Protein AF-A0A6P8HNA1-F1 (afdb_monomer)

Organism: Actinia tenebrosa (NCBI:txid6105)

Mean predicted aligned error: 6.6 Å

Foldseek 3Di:
DPPPFDKDWQQAPPDDDCDDLVQKDWPAFDDDPVDDPDPQQGRSQLHAVGQFWHFHNDAPDQPIKIKGFSVAWFWWFKKKKAATNPDFKEFQKWWKWFAAPVPDIDIQDDPNHRDIDGHDPTHRDMDMDTRPDIDGGRMMIIGGDGMDPTHTIRMIIITGDDPPDPPPPDDD

Radius of gyration: 16.77 Å; Cα contacts (8 Å, |Δi|>4): 441; chains: 1; bounding box: 62×32×38 Å

pLDDT: mean 88.49, std 17.55, range [36.16, 98.81]

Solvent-accessible surface area (backbone atoms only — not comparable to full-atom values): 9331 Å² total; per-residue (Å²): 131,87,81,72,72,50,75,36,48,46,44,34,69,70,78,38,89,72,66,57,59,85,32,32,40,51,72,53,46,37,64,56,92,86,44,85,85,50,63,59,19,37,44,58,32,19,21,24,91,33,74,35,11,19,24,45,58,61,91,77,65,77,80,41,31,44,34,38,49,66,88,47,77,40,45,35,42,31,41,31,38,23,10,20,50,79,52,85,20,13,27,39,21,29,36,43,35,35,21,76,73,91,74,68,75,43,68,46,65,50,96,93,36,81,40,73,43,81,44,29,95,47,28,78,55,76,38,73,46,74,44,93,70,65,44,80,28,22,33,41,29,46,28,58,72,40,55,42,94,37,60,17,34,8,31,31,42,27,28,61,37,73,91,78,74,81,79,79,79,76,81,131

Nearest PDB structures (foldseek):
  5y4m-ass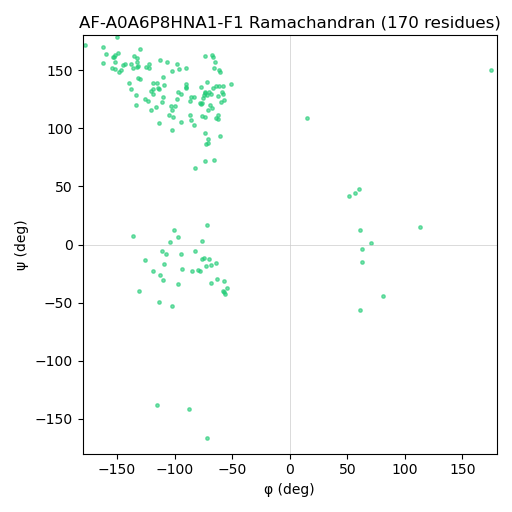embly1_A  TM=9.143E-01  e=5.720E-14  Homo sapiens
  4mo3-assembly1_M  TM=8.889E-01  e=5.720E-14  Sus scrofa
  9d5d-assembly1_M  TM=8.604E-01  e=2.558E-14  Homo sapiens
  4ki5-assembly1_M  TM=8.886E-01  e=9.269E-14  Homo sapiens
  1iqd-assembly1_C  TM=8.842E-01  e=2.568E-13  Homo sapiens

Sequence (172 aa):
LWLGCLEQSLVGKERNLGIPDSSYTASSHYISPEVKNDARYEPHNAKLNGSNGWATKTLVDPDDYLQIDLGTPRIITAVATQGNGFYDEWVTSYKVNHTSNLKNWTTYPENHFLKIFDGNTDRYTVVRHNLKKTITARYIRFIPVSYHTYKTMRVNVYVNGQLQGMHLTFWK

Secondary structure (DSSP, 8-state):
------EEE-SSSSSSS---GGGEEES-----TTSTT--TT-GGG-BTT-SS-EE-S-SS-TT--EEEEEEEEEEEEEEEEE--SSSS-EEEEEEEEEESSSSS-EEPEETTEEPPEE--SSSSPPEEEEEEEEEEEEEEEEEEEEEESS-EEEEEEEEE------------

Structure (mmCIF, N/CA/C/O backbone):
data_AF-A0A6P8HNA1-F1
#
_entry.id   AF-A0A6P8HNA1-F1
#
loop_
_atom_site.group_PDB
_atom_site.id
_atom_site.type_symbol
_atom_site.label_atom_id
_atom_site.label_alt_id
_atom_site.label_comp_id
_atom_site.label_asym_id
_atom_site.label_entity_id
_atom_site.label_seq_id
_atom_site.pdbx_PDB_ins_code
_atom_site.Cartn_x
_atom_site.Cartn_y
_atom_site.Cartn_z
_atom_site.occupancy
_atom_site.B_iso_or_equiv
_atom_site.auth_seq_id
_atom_site.auth_comp_id
_atom_site.auth_asym_id
_atom_site.auth_atom_id
_atom_site.pdbx_PDB_model_num
ATOM 1 N N . LEU A 1 1 ? -37.326 0.623 9.733 1.00 36.94 1 LEU A N 1
ATOM 2 C CA . LEU A 1 1 ? -36.437 0.303 8.593 1.00 36.94 1 LEU A CA 1
ATOM 3 C C . LEU A 1 1 ? -35.005 0.377 9.098 1.00 36.94 1 LEU A C 1
ATOM 5 O O . LEU A 1 1 ? -34.581 1.452 9.500 1.00 36.94 1 LEU A O 1
ATOM 9 N N . TRP A 1 2 ? -34.312 -0.760 9.195 1.00 36.16 2 TRP A N 1
ATOM 10 C CA . TRP A 1 2 ? -32.895 -0.791 9.563 1.00 36.16 2 TRP A CA 1
ATOM 11 C C . TRP A 1 2 ? -32.100 -0.083 8.463 1.00 36.16 2 TRP A C 1
ATOM 13 O O . TRP A 1 2 ? -31.999 -0.588 7.348 1.00 36.16 2 TRP A O 1
ATOM 23 N N . LEU A 1 3 ? -31.576 1.104 8.764 1.00 42.44 3 LEU A N 1
ATOM 24 C CA . LEU A 1 3 ? -30.593 1.771 7.917 1.00 42.44 3 LEU A CA 1
ATOM 25 C C . LEU A 1 3 ? -29.276 1.010 8.085 1.00 42.44 3 LEU A C 1
ATOM 27 O O . LEU A 1 3 ? -28.482 1.305 8.975 1.00 42.44 3 LEU A O 1
ATOM 31 N N . GLY A 1 4 ? -29.097 -0.041 7.285 1.00 44.41 4 GLY A N 1
ATOM 32 C CA . GLY A 1 4 ? -27.833 -0.762 7.204 1.00 44.41 4 GLY A CA 1
ATOM 33 C C . GLY A 1 4 ? -26.719 0.202 6.803 1.00 44.41 4 GLY A C 1
ATOM 34 O O . GLY 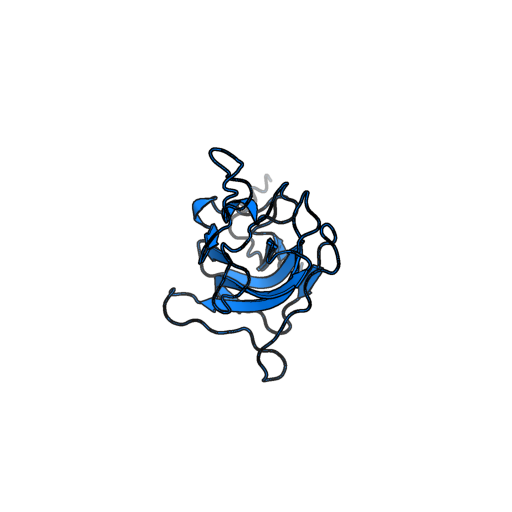A 1 4 ? -26.865 0.970 5.853 1.00 44.41 4 GLY A O 1
ATOM 35 N N . CYS A 1 5 ? -25.623 0.183 7.555 1.00 54.62 5 CYS A N 1
ATOM 36 C CA . CYS A 1 5 ? -24.424 0.947 7.247 1.00 54.62 5 CYS A CA 1
ATOM 37 C C . CYS A 1 5 ? -23.868 0.462 5.901 1.00 54.62 5 CYS A C 1
ATOM 39 O O . CYS A 1 5 ? -23.440 -0.687 5.789 1.00 54.62 5 CYS A O 1
ATOM 41 N N . LEU A 1 6 ? -23.935 1.299 4.863 1.00 62.31 6 LEU A N 1
ATOM 42 C CA . LEU A 1 6 ? -23.411 0.943 3.548 1.00 62.31 6 LEU A CA 1
ATOM 43 C C . LEU A 1 6 ? -21.881 1.063 3.586 1.00 62.31 6 LEU A C 1
ATOM 45 O O . LEU A 1 6 ? -21.345 2.131 3.881 1.00 62.31 6 LEU A O 1
ATOM 49 N N . GLU A 1 7 ? -21.175 -0.024 3.293 1.00 65.69 7 GLU A N 1
ATOM 50 C CA . GLU A 1 7 ? -19.724 -0.003 3.108 1.00 65.69 7 GLU A CA 1
ATOM 51 C C . GLU A 1 7 ? -19.367 0.803 1.849 1.00 65.69 7 GLU A C 1
ATOM 53 O O . GLU A 1 7 ? -19.988 0.645 0.798 1.00 65.69 7 GLU A O 1
ATOM 58 N N . GLN A 1 8 ? -18.372 1.685 1.952 1.00 70.50 8 GLN A N 1
ATOM 59 C CA . GLN A 1 8 ? -17.948 2.565 0.865 1.00 70.50 8 GLN A CA 1
ATOM 60 C C . GLN A 1 8 ? -16.489 2.294 0.484 1.00 70.50 8 GLN A C 1
ATOM 62 O O . GLN A 1 8 ? -15.614 2.202 1.343 1.00 70.50 8 GLN A O 1
ATOM 67 N N . SER A 1 9 ? -16.235 2.199 -0.823 1.00 71.56 9 SER A N 1
ATOM 68 C CA . SER A 1 9 ? -14.894 2.237 -1.422 1.00 71.56 9 SER A CA 1
ATOM 69 C C . SER A 1 9 ? -14.317 3.649 -1.299 1.00 71.56 9 SER A C 1
ATOM 71 O O . SER A 1 9 ? -15.016 4.602 -1.632 1.00 71.56 9 SER A O 1
ATOM 73 N N . LEU A 1 10 ? -13.075 3.798 -0.831 1.00 64.69 10 LEU A N 1
ATOM 74 C CA . LEU A 1 10 ? -12.474 5.120 -0.592 1.00 64.69 10 LEU A CA 1
ATOM 75 C C . LEU A 1 10 ? -11.306 5.461 -1.536 1.00 64.69 10 LEU A C 1
ATOM 77 O O . LEU A 1 10 ? -11.012 6.630 -1.767 1.00 64.69 10 LEU A O 1
ATOM 81 N N . VAL A 1 11 ? -10.610 4.448 -2.053 1.00 56.94 11 VAL A N 1
ATOM 82 C CA . VAL A 1 11 ? -9.271 4.599 -2.658 1.00 56.94 11 VAL A CA 1
ATOM 83 C C . VAL A 1 11 ? -9.213 4.034 -4.094 1.00 56.94 11 VAL A C 1
ATOM 85 O O . VAL A 1 11 ? -8.292 4.315 -4.855 1.00 56.94 11 VAL A O 1
ATOM 88 N N . GLY A 1 12 ? -10.214 3.256 -4.516 1.00 56.44 12 GLY A N 1
ATOM 89 C CA . GLY A 1 12 ? -10.316 2.736 -5.886 1.00 56.44 12 GLY A CA 1
ATOM 90 C C . GLY A 1 12 ? -10.716 3.787 -6.934 1.00 56.44 12 GLY A C 1
ATOM 91 O O . GLY A 1 12 ? -11.284 4.828 -6.612 1.00 56.44 12 GLY A O 1
ATOM 92 N N . LYS A 1 13 ? -10.466 3.484 -8.217 1.00 62.00 13 LYS A N 1
ATOM 93 C CA . LYS A 1 13 ? -10.873 4.312 -9.374 1.00 62.00 13 LYS A CA 1
ATOM 94 C C . LYS A 1 13 ? -12.399 4.453 -9.510 1.00 62.00 13 LYS A C 1
ATOM 96 O O . LYS A 1 13 ? -12.897 5.463 -10.003 1.00 62.00 13 LYS A O 1
ATOM 101 N N . GLU A 1 14 ? -13.140 3.444 -9.064 1.00 55.25 14 GLU A N 1
ATOM 102 C CA . GLU A 1 14 ? -14.602 3.400 -9.074 1.00 55.25 14 GLU A CA 1
ATOM 103 C C . GLU A 1 14 ? -15.143 4.148 -7.833 1.00 55.25 14 GLU A C 1
ATOM 105 O O . GLU A 1 14 ? -15.056 3.638 -6.717 1.00 55.25 14 GLU A O 1
ATOM 110 N N . ARG A 1 15 ? -15.627 5.385 -8.042 1.00 56.47 15 ARG A N 1
ATOM 111 C CA . ARG A 1 15 ? -16.405 6.268 -7.135 1.00 56.47 15 ARG A CA 1
ATOM 112 C C . ARG A 1 15 ? -16.432 5.889 -5.634 1.00 56.47 15 ARG A C 1
ATOM 114 O O . ARG A 1 15 ? -17.193 5.002 -5.255 1.00 56.47 15 ARG A O 1
ATOM 121 N N . ASN A 1 16 ? -15.753 6.663 -4.771 1.00 52.47 16 ASN A N 1
ATOM 122 C CA . ASN A 1 16 ? -16.372 7.404 -3.645 1.00 52.47 16 ASN A CA 1
ATOM 123 C C . ASN A 1 16 ? -15.360 8.124 -2.723 1.00 52.47 16 ASN A C 1
ATOM 125 O O . ASN A 1 16 ? -14.214 7.720 -2.566 1.00 52.47 16 ASN A O 1
ATOM 129 N N . LEU A 1 17 ? -15.836 9.238 -2.144 1.00 54.00 17 LEU A N 1
ATOM 130 C CA . LEU A 1 17 ? -15.197 10.222 -1.244 1.00 54.00 17 LEU A CA 1
ATOM 131 C C . LEU A 1 17 ? -13.996 11.036 -1.764 1.00 54.00 17 LEU A C 1
ATOM 133 O O . LEU A 1 17 ? -13.724 12.081 -1.180 1.00 54.00 17 LEU A O 1
ATOM 137 N N . GLY A 1 18 ? -13.355 10.653 -2.874 1.00 65.19 18 GLY A N 1
ATOM 138 C CA . GLY A 1 18 ? -12.506 11.562 -3.663 1.00 65.19 18 GLY A CA 1
ATOM 139 C C . GLY A 1 18 ? -11.319 12.158 -2.901 1.00 65.19 18 GLY A C 1
ATOM 140 O O . GLY A 1 18 ? -11.108 13.370 -2.951 1.00 65.19 18 GLY A O 1
ATOM 141 N N . ILE A 1 19 ? -10.553 11.328 -2.184 1.00 80.38 19 ILE A N 1
ATOM 142 C CA . ILE A 1 19 ? -9.306 11.800 -1.569 1.00 80.38 19 ILE A CA 1
ATOM 143 C C . ILE A 1 19 ? -8.307 12.220 -2.668 1.00 80.38 19 ILE A C 1
ATOM 145 O O . ILE A 1 19 ? -8.195 11.520 -3.681 1.00 80.38 19 ILE A O 1
ATOM 149 N N . PRO A 1 20 ? -7.613 13.362 -2.516 1.00 89.94 20 PRO A N 1
ATOM 150 C CA . PRO A 1 20 ? -6.720 13.890 -3.545 1.00 89.94 20 PRO A CA 1
ATOM 151 C C . PRO A 1 20 ? -5.488 13.002 -3.744 1.00 89.94 20 PRO A C 1
ATOM 153 O O . PRO A 1 20 ? -5.114 12.225 -2.868 1.00 89.94 20 PRO A O 1
ATOM 156 N N . ASP A 1 21 ? -4.792 13.170 -4.866 1.00 91.75 21 ASP A N 1
ATOM 157 C CA . ASP A 1 21 ? -3.557 12.430 -5.171 1.00 91.75 21 ASP A CA 1
ATOM 158 C C . ASP A 1 21 ? -2.482 12.617 -4.093 1.00 91.75 21 ASP A C 1
ATOM 160 O O . ASP A 1 21 ? -1.763 11.678 -3.763 1.00 91.75 21 ASP A O 1
ATOM 164 N N . SER A 1 22 ? -2.452 13.787 -3.450 1.00 94.75 22 SER A N 1
ATOM 165 C CA . SER A 1 22 ? -1.568 14.086 -2.319 1.00 94.75 22 SER A CA 1
ATOM 166 C C . SER A 1 22 ? -1.831 13.235 -1.071 1.00 94.75 22 SER A C 1
ATOM 168 O O . SER A 1 22 ? -0.994 13.204 -0.172 1.00 94.75 22 SER A O 1
ATOM 170 N N . SER A 1 23 ? -2.981 12.559 -0.982 1.00 95.12 23 SER A N 1
ATOM 171 C CA . SER A 1 23 ? -3.273 11.609 0.096 1.00 95.12 23 SER A CA 1
ATOM 172 C C . SER A 1 23 ? -2.518 10.289 -0.055 1.00 95.12 23 SER A C 1
ATOM 174 O O . SER A 1 23 ? -2.506 9.504 0.892 1.00 95.12 23 SER A O 1
ATOM 176 N N . TYR A 1 24 ? -1.899 10.035 -1.209 1.00 96.81 24 TYR A N 1
ATOM 177 C CA . TYR A 1 24 ? -1.097 8.849 -1.474 1.00 96.81 24 TYR A CA 1
ATOM 178 C C . TYR A 1 24 ? 0.376 9.222 -1.370 1.00 96.81 24 TYR A C 1
ATOM 180 O O . TYR A 1 24 ? 0.896 10.009 -2.159 1.00 96.81 24 TYR A O 1
ATOM 188 N N . THR A 1 25 ? 1.067 8.639 -0.402 1.00 98.44 25 THR A N 1
ATOM 189 C CA . T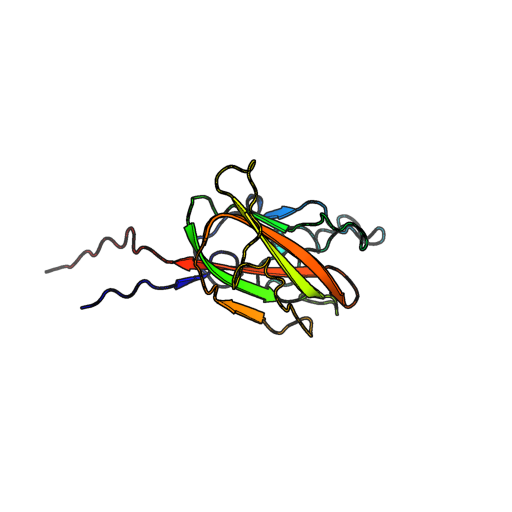HR A 1 25 ? 2.513 8.798 -0.231 1.00 98.44 25 THR A CA 1
ATOM 190 C C . THR A 1 25 ? 3.164 7.431 -0.088 1.00 98.44 25 THR A C 1
ATOM 192 O O . THR A 1 25 ? 2.480 6.423 0.057 1.00 98.44 25 THR A O 1
ATOM 195 N N . ALA A 1 26 ? 4.486 7.358 -0.159 1.00 98.56 26 ALA A N 1
ATOM 196 C CA . ALA A 1 26 ? 5.206 6.104 0.016 1.00 98.56 26 ALA A CA 1
ATOM 197 C C . ALA A 1 26 ? 6.581 6.348 0.637 1.00 98.56 26 ALA A C 1
ATOM 199 O O . ALA A 1 26 ? 7.068 7.479 0.636 1.00 98.56 26 ALA A O 1
ATOM 200 N N . SER A 1 27 ? 7.211 5.284 1.133 1.00 98.31 27 SER A N 1
ATOM 201 C CA . SER A 1 27 ? 8.631 5.285 1.512 1.00 98.31 27 SER A CA 1
ATOM 202 C C . SER A 1 27 ? 9.525 5.700 0.341 1.00 98.31 27 SER A C 1
ATOM 204 O O . SER A 1 27 ? 10.475 6.464 0.497 1.00 98.31 27 SER A O 1
ATOM 206 N N . SER A 1 28 ? 9.211 5.180 -0.843 1.00 98.25 28 SER A N 1
ATOM 207 C CA . SER A 1 28 ? 9.970 5.342 -2.073 1.00 98.25 28 SER A CA 1
ATOM 208 C C . SER A 1 28 ? 9.090 4.993 -3.278 1.00 98.25 28 SER A C 1
ATOM 210 O O . SER A 1 28 ? 7.993 4.459 -3.110 1.00 98.25 28 SER A O 1
ATOM 212 N N . HIS A 1 29 ? 9.546 5.284 -4.496 1.00 98.31 29 HIS A N 1
ATOM 213 C CA . HIS A 1 29 ? 8.947 4.710 -5.700 1.00 98.31 29 HIS A CA 1
ATOM 214 C C . HIS A 1 29 ? 9.990 4.443 -6.789 1.00 98.31 29 HIS A C 1
ATOM 216 O O . HIS A 1 29 ? 11.052 5.075 -6.806 1.00 98.31 29 HIS A O 1
ATOM 222 N N . TYR A 1 30 ? 9.696 3.490 -7.672 1.00 98.00 30 TYR A N 1
ATOM 223 C CA . TYR A 1 30 ? 10.530 3.181 -8.829 1.00 98.00 30 TYR A CA 1
ATOM 224 C C . TYR A 1 30 ? 10.442 4.281 -9.896 1.00 98.00 30 TYR A C 1
ATOM 226 O O . TYR A 1 30 ? 9.367 4.802 -10.180 1.00 98.00 30 TYR A O 1
ATOM 234 N N . ILE A 1 31 ? 11.582 4.602 -10.504 1.00 97.44 31 ILE A N 1
ATOM 235 C CA . ILE A 1 31 ? 11.704 5.493 -11.662 1.00 97.44 31 ILE A CA 1
ATOM 236 C C . ILE A 1 31 ? 12.632 4.775 -12.641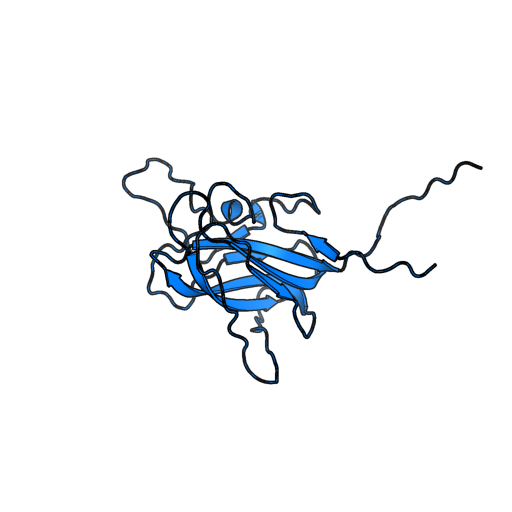 1.00 97.44 31 ILE A C 1
ATOM 238 O O . ILE A 1 31 ? 13.778 4.484 -12.287 1.00 97.44 31 ILE A O 1
ATOM 242 N N . SER A 1 32 ? 12.154 4.472 -13.849 1.00 95.19 32 SER A N 1
ATOM 243 C CA . SER A 1 32 ? 12.996 3.871 -14.888 1.00 95.19 32 SER A CA 1
ATOM 244 C C . SER A 1 32 ? 14.043 4.880 -15.373 1.00 95.19 32 SER A C 1
ATOM 246 O O . SER A 1 32 ? 13.680 6.004 -15.729 1.00 95.19 32 SER A O 1
ATOM 248 N N . PRO A 1 33 ? 15.336 4.510 -15.430 1.00 95.19 33 PRO A N 1
ATOM 249 C CA . PRO A 1 33 ? 16.363 5.379 -16.001 1.00 95.19 33 PRO A CA 1
ATOM 250 C C . PRO A 1 33 ? 16.219 5.556 -17.523 1.00 95.19 33 PRO A C 1
ATOM 252 O O . PRO A 1 33 ? 16.766 6.504 -18.082 1.00 95.19 33 PRO A O 1
ATOM 255 N N . GLU A 1 34 ? 15.473 4.679 -18.198 1.00 96.25 34 GLU A N 1
ATOM 256 C CA . GLU A 1 34 ? 15.223 4.722 -19.641 1.00 96.25 34 GLU A CA 1
ATOM 257 C C . GLU A 1 34 ? 14.052 5.638 -20.027 1.00 96.25 34 GLU A C 1
ATOM 259 O O . GLU A 1 34 ? 13.973 6.101 -21.167 1.00 96.25 34 GLU A O 1
ATOM 264 N N . VAL A 1 35 ? 13.130 5.908 -19.099 1.00 95.25 35 VAL A N 1
ATOM 265 C CA . VAL A 1 35 ? 11.9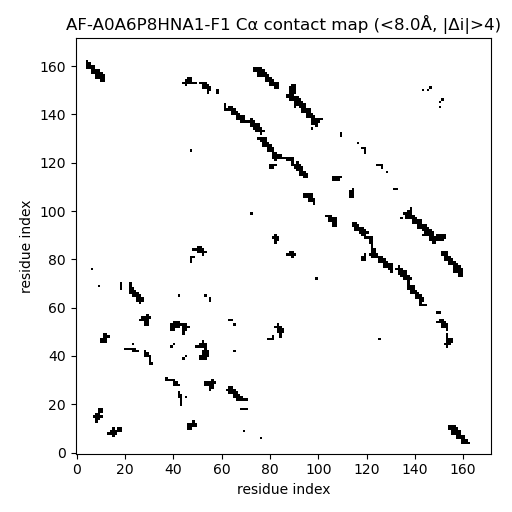20 6.693 -19.362 1.00 95.25 35 VAL A CA 1
ATOM 266 C C . VAL A 1 35 ? 12.070 8.095 -18.774 1.00 95.25 35 VAL A C 1
ATOM 268 O O . VAL A 1 35 ? 12.057 8.306 -17.563 1.0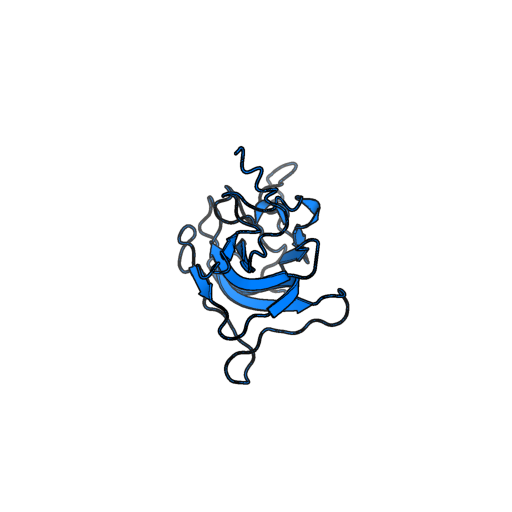0 95.25 35 VAL A O 1
ATOM 271 N N . LYS A 1 36 ? 12.172 9.100 -19.650 1.00 95.81 36 LYS A N 1
ATOM 272 C CA . LYS A 1 36 ? 12.202 10.507 -19.232 1.00 95.81 36 LYS A CA 1
ATOM 273 C C . LYS A 1 36 ? 10.886 10.877 -18.539 1.00 95.81 36 LYS A C 1
ATOM 275 O O . LYS A 1 36 ? 9.824 10.723 -19.136 1.00 95.81 36 LYS A O 1
ATOM 280 N N . ASN A 1 37 ? 10.977 11.444 -17.334 1.00 94.38 37 ASN A N 1
ATOM 281 C CA . ASN A 1 37 ? 9.829 11.833 -16.504 1.00 94.38 37 ASN A CA 1
ATOM 282 C C . ASN A 1 37 ? 8.877 10.656 -16.212 1.00 94.38 37 ASN A C 1
ATOM 284 O O . ASN A 1 37 ? 7.660 10.792 -16.345 1.00 94.38 37 ASN A O 1
ATOM 288 N N . ASP A 1 38 ? 9.429 9.491 -15.863 1.00 96.31 38 ASP A N 1
ATOM 289 C CA . ASP A 1 38 ? 8.630 8.314 -15.525 1.00 96.31 38 ASP A CA 1
ATOM 290 C C . ASP A 1 38 ? 7.754 8.548 -14.288 1.00 96.31 38 ASP A C 1
ATOM 292 O O . ASP A 1 38 ? 8.245 8.582 -13.162 1.00 96.31 38 ASP A O 1
ATOM 296 N N . ALA A 1 39 ? 6.448 8.668 -14.516 1.00 95.88 39 ALA A N 1
ATOM 297 C CA . ALA A 1 39 ? 5.439 8.824 -13.473 1.00 95.88 39 ALA A CA 1
ATOM 298 C C . ALA A 1 39 ? 4.641 7.533 -13.220 1.00 95.88 39 ALA A C 1
ATOM 300 O O . ALA A 1 39 ? 3.711 7.526 -12.413 1.00 95.88 39 ALA A O 1
ATOM 301 N N . ARG A 1 40 ? 4.949 6.423 -13.914 1.00 96.00 40 ARG A N 1
ATOM 302 C CA . ARG A 1 40 ? 4.110 5.208 -13.890 1.00 96.00 40 ARG A CA 1
ATOM 303 C C . ARG A 1 40 ? 3.928 4.661 -12.478 1.00 96.00 40 ARG A C 1
ATOM 305 O O . ARG A 1 40 ? 2.821 4.264 -12.129 1.00 96.00 40 ARG A O 1
ATOM 312 N N . TYR A 1 41 ? 4.993 4.680 -11.680 1.00 97.75 41 TYR A N 1
ATOM 313 C CA . TYR A 1 41 ? 5.036 4.035 -10.369 1.00 97.75 41 TYR A CA 1
ATOM 314 C C . TYR A 1 41 ? 4.834 4.976 -9.177 1.00 97.75 41 TYR A C 1
ATOM 316 O O . TYR A 1 41 ? 5.052 4.584 -8.028 1.00 97.75 41 TYR A O 1
ATOM 324 N N . GLU A 1 42 ? 4.400 6.211 -9.429 1.00 98.00 42 GLU A N 1
ATOM 325 C CA . GLU A 1 42 ? 4.120 7.169 -8.364 1.00 98.00 42 GLU A CA 1
ATOM 326 C C . GLU A 1 42 ? 3.015 6.681 -7.404 1.00 98.00 42 GLU A C 1
ATOM 328 O O . GLU A 1 42 ? 2.074 6.000 -7.824 1.00 98.00 42 GLU A O 1
ATOM 333 N N . PRO A 1 43 ? 3.059 7.058 -6.110 1.00 97.81 43 PRO A N 1
ATOM 334 C CA . PRO A 1 43 ? 2.116 6.563 -5.102 1.00 97.81 43 PRO A CA 1
ATOM 335 C C . PRO A 1 43 ? 0.635 6.761 -5.452 1.00 97.81 43 PRO A C 1
ATOM 337 O O . PRO A 1 43 ? -0.189 5.884 -5.196 1.00 97.81 43 PRO A O 1
ATOM 340 N N . HIS A 1 44 ? 0.279 7.885 -6.079 1.00 95.25 44 HIS A N 1
ATOM 341 C CA . HIS A 1 44 ? -1.107 8.201 -6.441 1.00 95.25 44 HIS A CA 1
ATOM 342 C C . HIS A 1 44 ? -1.669 7.317 -7.571 1.00 95.25 44 HIS A C 1
ATOM 344 O O . HIS A 1 44 ? -2.885 7.288 -7.786 1.00 95.25 44 HIS A O 1
ATOM 350 N N . ASN A 1 45 ? -0.809 6.567 -8.270 1.00 95.75 45 ASN A N 1
ATOM 351 C CA . ASN A 1 45 ? -1.207 5.566 -9.258 1.00 95.75 45 ASN A CA 1
ATOM 352 C C . ASN A 1 45 ? -1.589 4.220 -8.633 1.00 95.75 45 ASN A C 1
ATOM 354 O O . ASN A 1 45 ? -2.121 3.353 -9.325 1.00 95.75 45 ASN A O 1
ATOM 358 N N . ALA A 1 46 ? -1.412 4.053 -7.320 1.00 96.12 46 ALA A N 1
ATOM 359 C CA . ALA A 1 46 ? -1.795 2.854 -6.582 1.00 96.12 46 ALA A CA 1
ATOM 360 C C . ALA A 1 46 ? -3.311 2.680 -6.397 1.00 96.12 46 ALA A C 1
ATOM 362 O O . ALA A 1 46 ? -3.737 1.924 -5.533 1.00 96.12 46 ALA A O 1
ATOM 363 N N . LYS A 1 47 ? -4.160 3.371 -7.153 1.00 93.69 47 LYS A N 1
ATOM 364 C CA . LYS A 1 47 ? -5.618 3.237 -7.040 1.00 93.69 47 LYS A CA 1
ATOM 365 C C . LYS A 1 47 ? -6.058 1.911 -7.655 1.00 93.69 47 LYS A C 1
ATOM 367 O O . LYS A 1 47 ? -5.682 1.601 -8.786 1.00 93.69 47 LYS A O 1
ATOM 372 N N . LEU A 1 48 ? -6.876 1.132 -6.943 1.00 93.38 48 LEU A N 1
ATOM 373 C CA . LEU A 1 48 ? -7.475 -0.103 -7.474 1.00 93.38 48 LEU A CA 1
ATOM 374 C C . LEU A 1 48 ? -8.157 0.149 -8.828 1.00 93.38 48 LEU A C 1
ATOM 376 O O . LEU A 1 48 ? -8.830 1.170 -8.992 1.00 93.38 48 LEU A O 1
ATOM 380 N N . ASN A 1 49 ? -7.988 -0.767 -9.787 1.00 92.94 49 ASN A N 1
ATOM 381 C CA . ASN A 1 49 ? -8.431 -0.638 -11.183 1.00 92.94 49 ASN A CA 1
ATOM 382 C C . ASN A 1 49 ? -7.812 0.549 -11.961 1.00 92.94 49 ASN A C 1
ATOM 384 O O . ASN A 1 49 ? -8.261 0.885 -13.060 1.00 92.94 49 ASN A O 1
ATOM 388 N N . GLY A 1 50 ? -6.772 1.194 -11.420 1.00 90.50 50 GLY A N 1
ATOM 389 C CA . GLY A 1 50 ? -5.932 2.160 -12.130 1.00 90.50 50 GLY A CA 1
ATOM 390 C C . GLY A 1 50 ? -5.109 1.509 -13.247 1.00 90.50 50 GLY A C 1
ATOM 391 O O . GLY A 1 50 ? -4.924 0.296 -13.258 1.00 90.50 50 GLY A O 1
ATOM 392 N N . SER A 1 51 ? -4.616 2.307 -14.195 1.00 90.69 51 SER A N 1
ATOM 393 C CA . SER A 1 51 ? -3.858 1.793 -15.351 1.00 90.69 51 SER A CA 1
ATOM 394 C C . SER A 1 51 ? -2.406 1.419 -15.024 1.00 90.69 51 SER A C 1
ATOM 396 O O . SER A 1 51 ? -1.825 0.607 -15.733 1.00 90.69 51 SER A O 1
ATOM 398 N N . ASN A 1 52 ? -1.835 1.992 -13.960 1.00 94.00 52 ASN A N 1
ATOM 399 C CA . ASN A 1 52 ? -0.479 1.701 -13.489 1.00 94.00 52 ASN A CA 1
ATOM 400 C C . ASN A 1 52 ? -0.532 1.054 -12.089 1.00 94.00 52 ASN A C 1
ATOM 402 O O . ASN A 1 52 ? -1.370 0.191 -11.840 1.00 94.00 52 ASN A O 1
ATOM 406 N N . GLY A 1 53 ? 0.351 1.442 -11.175 1.00 96.12 53 GLY A N 1
ATOM 407 C CA . GLY A 1 53 ? 0.374 1.020 -9.776 1.00 96.12 53 GLY A CA 1
ATOM 408 C C . GLY A 1 53 ? 1.513 1.730 -9.061 1.00 96.12 53 GLY A C 1
ATOM 409 O O . GLY A 1 53 ? 2.319 2.371 -9.717 1.00 96.12 53 GLY A O 1
ATOM 410 N N . TRP A 1 54 ? 1.612 1.616 -7.744 1.00 98.38 54 TRP A N 1
ATOM 411 C CA . TRP A 1 54 ? 2.824 2.034 -7.040 1.00 98.38 54 TRP A CA 1
ATOM 412 C C . TRP A 1 54 ? 3.799 0.868 -6.950 1.00 98.38 54 TRP A C 1
ATOM 414 O O . TRP A 1 54 ? 3.375 -0.247 -6.651 1.00 98.38 54 TRP A O 1
ATOM 424 N N . ALA A 1 55 ? 5.084 1.132 -7.164 1.00 98.44 55 ALA A N 1
ATOM 425 C CA . ALA A 1 55 ? 6.154 0.167 -6.951 1.00 98.44 55 ALA A CA 1
ATOM 426 C C . ALA A 1 55 ? 7.285 0.787 -6.142 1.00 98.44 55 ALA A C 1
ATOM 428 O O . ALA A 1 55 ? 7.597 1.959 -6.338 1.00 98.44 55 ALA A O 1
ATOM 429 N N . THR A 1 56 ? 7.909 0.009 -5.262 1.00 98.38 56 THR A N 1
ATOM 430 C CA . THR A 1 56 ? 9.016 0.469 -4.408 1.00 98.38 56 THR A CA 1
ATOM 431 C C . THR A 1 56 ? 10.253 0.852 -5.220 1.00 98.38 56 THR A C 1
ATOM 433 O O . THR A 1 56 ? 10.449 0.379 -6.324 1.00 98.38 56 THR A O 1
ATOM 436 N N . LYS A 1 57 ? 11.155 1.690 -4.702 1.00 97.81 57 LYS A N 1
ATOM 437 C CA . LYS A 1 57 ? 12.409 1.995 -5.420 1.00 97.81 57 LYS A CA 1
ATOM 438 C C . LYS A 1 57 ? 13.356 0.793 -5.489 1.00 97.81 57 LYS A C 1
ATOM 440 O O . LYS A 1 57 ? 14.131 0.663 -6.436 1.00 97.81 57 LYS A O 1
ATOM 445 N N . THR A 1 58 ? 13.347 -0.043 -4.450 1.00 96.19 58 THR A N 1
ATOM 446 C CA . THR A 1 58 ? 14.224 -1.213 -4.328 1.00 96.19 58 THR A CA 1
ATOM 447 C C . THR A 1 58 ? 13.429 -2.445 -3.918 1.00 96.19 58 THR A C 1
ATOM 449 O O . THR A 1 58 ? 12.340 -2.352 -3.359 1.00 96.19 58 THR A O 1
ATOM 452 N N . LEU A 1 59 ? 13.993 -3.624 -4.156 1.00 96.50 59 LEU A N 1
ATOM 453 C CA . LEU A 1 59 ? 13.334 -4.893 -3.859 1.00 96.50 59 LEU A CA 1
ATOM 454 C C . LEU A 1 59 ? 13.690 -5.486 -2.490 1.00 96.50 59 LEU A C 1
ATOM 456 O O . LEU A 1 59 ? 13.064 -6.456 -2.064 1.00 96.50 59 LEU A O 1
ATOM 460 N N . VAL A 1 60 ? 14.657 -4.905 -1.780 1.00 94.81 60 VAL A N 1
ATOM 461 C CA . VAL A 1 60 ? 15.243 -5.505 -0.568 1.00 94.81 60 VAL A CA 1
ATOM 462 C C . VAL A 1 60 ? 14.870 -4.793 0.726 1.00 94.81 60 VAL A C 1
ATOM 464 O O . VAL A 1 60 ? 14.995 -5.400 1.782 1.00 94.81 60 VAL A O 1
ATOM 467 N N . ASP A 1 61 ? 14.373 -3.557 0.662 1.00 96.62 61 ASP A N 1
ATOM 468 C CA . ASP A 1 61 ? 14.002 -2.803 1.862 1.00 96.62 61 ASP A CA 1
ATOM 469 C C . ASP A 1 61 ? 12.725 -3.393 2.511 1.00 96.62 61 ASP A C 1
ATOM 471 O O . ASP A 1 61 ? 11.666 -3.424 1.867 1.00 96.62 61 ASP A O 1
ATOM 475 N N . PRO A 1 62 ? 12.799 -3.933 3.744 1.00 94.75 62 PRO A N 1
ATOM 476 C CA . PRO A 1 62 ? 11.643 -4.502 4.435 1.00 94.75 62 PRO A CA 1
ATOM 477 C C . PRO A 1 62 ? 10.698 -3.438 5.014 1.00 94.75 62 PRO A C 1
ATOM 479 O O . PRO A 1 62 ? 9.582 -3.783 5.412 1.00 94.75 62 PRO A O 1
ATOM 482 N N . ASP A 1 63 ? 11.134 -2.177 5.062 1.00 95.19 63 ASP A N 1
ATOM 483 C CA . ASP A 1 63 ? 10.389 -1.046 5.610 1.00 95.19 63 ASP A CA 1
ATOM 484 C C . ASP A 1 63 ? 9.665 -0.241 4.521 1.00 95.19 63 ASP A C 1
ATOM 486 O O . ASP A 1 63 ? 9.057 0.793 4.810 1.00 95.19 63 ASP A O 1
ATOM 490 N N . ASP A 1 64 ? 9.675 -0.718 3.273 1.00 98.31 64 ASP A N 1
ATOM 491 C CA . ASP A 1 64 ? 8.923 -0.100 2.188 1.00 98.31 64 ASP A CA 1
ATOM 492 C C . ASP A 1 64 ? 7.410 -0.111 2.458 1.00 98.31 64 ASP A C 1
ATOM 494 O O . ASP A 1 64 ? 6.826 -1.119 2.864 1.00 98.31 64 ASP A O 1
ATOM 498 N N . TYR A 1 65 ? 6.742 1.010 2.183 1.00 98.75 65 TYR A N 1
ATOM 499 C CA . TYR A 1 65 ? 5.297 1.125 2.349 1.00 98.75 65 TYR A CA 1
ATOM 500 C C . TYR A 1 65 ? 4.655 2.080 1.349 1.00 98.75 65 TYR A C 1
ATOM 502 O O . TYR A 1 65 ? 5.214 3.123 1.014 1.00 98.75 65 TYR A O 1
ATOM 510 N N . LEU A 1 66 ? 3.412 1.769 0.983 1.00 98.75 66 LEU A N 1
ATOM 511 C CA . LEU A 1 66 ? 2.445 2.730 0.457 1.00 98.75 66 LEU A CA 1
ATOM 512 C C . LEU A 1 66 ? 1.587 3.223 1.615 1.00 98.75 66 LEU A C 1
ATOM 514 O O . LEU A 1 66 ? 1.043 2.410 2.359 1.00 98.75 66 LEU A O 1
ATOM 518 N N . GLN A 1 67 ? 1.438 4.531 1.763 1.00 98.56 67 GLN A N 1
ATOM 519 C CA . GLN A 1 67 ? 0.634 5.173 2.793 1.00 98.56 67 GLN A CA 1
ATOM 520 C C . GLN A 1 67 ? -0.536 5.933 2.173 1.00 98.56 67 GLN A C 1
ATOM 522 O O . GLN A 1 67 ? -0.383 6.630 1.174 1.00 98.56 67 GLN A O 1
ATOM 527 N N . ILE A 1 68 ? -1.697 5.835 2.817 1.00 97.25 68 ILE A N 1
ATOM 528 C CA . ILE A 1 68 ? -2.899 6.562 2.422 1.00 97.25 68 ILE A CA 1
ATOM 529 C C . ILE A 1 68 ? -3.427 7.362 3.611 1.00 97.25 68 ILE A C 1
ATOM 531 O O . ILE A 1 68 ? -3.676 6.797 4.680 1.00 97.25 68 ILE A O 1
ATOM 535 N N . ASP A 1 69 ? -3.605 8.670 3.414 1.00 96.31 69 ASP A N 1
ATOM 536 C CA . ASP A 1 69 ? -4.375 9.553 4.294 1.00 96.31 69 ASP A CA 1
ATOM 537 C C . ASP A 1 69 ? -5.857 9.536 3.894 1.00 96.31 69 ASP A C 1
ATOM 539 O O . ASP A 1 69 ? -6.249 10.060 2.851 1.00 96.31 69 ASP A O 1
ATOM 543 N N . LEU A 1 70 ? -6.698 8.968 4.756 1.00 93.50 70 LEU A N 1
ATOM 544 C CA . LEU A 1 70 ? -8.149 8.878 4.571 1.00 93.50 70 LEU A CA 1
ATOM 545 C C . LEU A 1 70 ? -8.866 10.226 4.839 1.00 93.50 70 LEU A C 1
ATOM 547 O O . LEU A 1 70 ? -10.099 10.296 4.823 1.00 93.50 70 LEU A O 1
ATOM 551 N N . GLY A 1 71 ? -8.109 11.291 5.132 1.00 92.56 71 GLY A N 1
ATOM 552 C CA . GLY A 1 71 ? -8.551 12.666 5.384 1.00 92.56 71 GLY A CA 1
ATOM 553 C C . GLY A 1 71 ? -9.062 12.886 6.808 1.00 92.56 71 GLY A C 1
ATOM 554 O O . GLY A 1 71 ? -8.688 13.846 7.482 1.00 92.56 71 GLY A O 1
ATOM 555 N N . THR A 1 72 ? -9.874 11.959 7.305 1.00 91.12 72 THR A N 1
ATOM 556 C CA . THR A 1 72 ? -10.377 11.935 8.683 1.00 91.12 72 THR A CA 1
ATOM 557 C C . THR A 1 72 ? -10.272 10.525 9.260 1.00 91.12 72 THR A C 1
ATOM 559 O O . THR A 1 72 ? -10.111 9.566 8.504 1.00 91.12 72 THR A O 1
ATOM 562 N N . PRO A 1 73 ? -10.338 10.348 10.592 1.00 93.56 73 PRO A N 1
ATOM 563 C CA . PRO A 1 73 ? -10.473 9.017 11.171 1.00 93.56 73 PRO A CA 1
ATOM 564 C C . PRO A 1 73 ? -11.723 8.306 10.630 1.00 93.56 73 PRO A C 1
ATOM 566 O O . PRO A 1 73 ? -12.836 8.823 10.734 1.00 93.56 73 PRO A O 1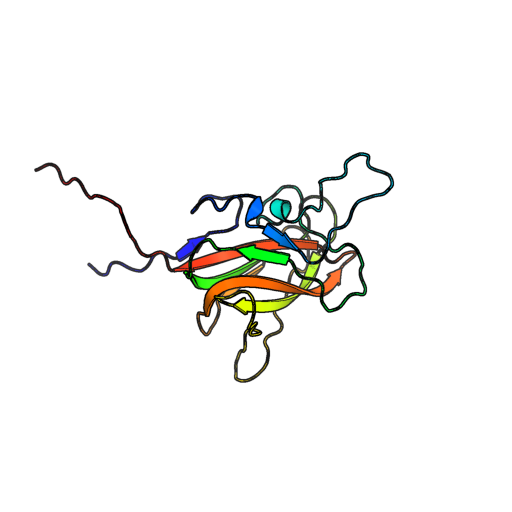
ATOM 569 N N . ARG A 1 74 ? -11.540 7.116 10.052 1.00 92.19 74 ARG A N 1
ATOM 570 C CA . ARG A 1 74 ? -12.602 6.263 9.502 1.00 92.19 74 ARG A CA 1
ATOM 571 C C . ARG A 1 74 ? -12.580 4.892 10.168 1.00 92.19 74 ARG A C 1
ATOM 573 O O . ARG A 1 74 ? -11.535 4.439 10.631 1.00 92.19 74 ARG A O 1
ATOM 580 N N . ILE A 1 75 ? -13.731 4.223 10.167 1.00 94.88 75 ILE A N 1
ATOM 581 C CA . ILE A 1 75 ? -13.829 2.802 10.514 1.00 94.88 75 ILE A CA 1
ATOM 582 C C . ILE A 1 75 ? -13.544 2.004 9.243 1.00 94.88 75 ILE A C 1
ATOM 584 O O . ILE A 1 75 ? -14.369 1.988 8.338 1.00 94.88 75 ILE A O 1
ATOM 588 N N . ILE A 1 76 ? -12.381 1.372 9.170 1.00 95.12 76 ILE A N 1
ATOM 589 C CA . ILE A 1 76 ? -11.931 0.533 8.062 1.00 95.12 76 ILE A CA 1
ATOM 590 C C . ILE A 1 76 ? -12.454 -0.888 8.279 1.00 95.12 76 ILE A C 1
ATOM 592 O O . ILE A 1 76 ? -12.239 -1.485 9.340 1.00 95.12 76 ILE A O 1
ATOM 596 N N . THR A 1 77 ? -13.129 -1.421 7.268 1.00 95.88 77 THR A N 1
ATOM 597 C CA . THR A 1 77 ? -13.821 -2.719 7.299 1.00 95.88 77 THR A CA 1
ATOM 598 C C . THR A 1 77 ? -13.141 -3.763 6.427 1.00 95.88 77 THR A C 1
ATOM 600 O O . THR A 1 77 ? -13.157 -4.946 6.760 1.00 95.88 77 THR A O 1
ATOM 603 N N . ALA A 1 78 ? -12.501 -3.340 5.340 1.00 96.19 78 ALA A N 1
ATOM 604 C CA . ALA A 1 78 ? -11.770 -4.224 4.448 1.00 96.19 78 ALA A CA 1
ATOM 605 C C . ALA A 1 78 ? -10.637 -3.481 3.738 1.00 96.19 78 ALA A C 1
ATOM 607 O O . ALA A 1 78 ? -10.637 -2.254 3.615 1.00 96.19 78 ALA A O 1
ATOM 608 N N . VAL A 1 79 ? -9.691 -4.252 3.218 1.00 97.44 79 VAL A N 1
ATOM 609 C CA . VAL A 1 79 ? -8.680 -3.786 2.266 1.00 97.44 79 VAL A CA 1
ATOM 610 C C . VAL A 1 79 ? -8.737 -4.654 1.017 1.00 97.44 79 VAL A C 1
ATOM 612 O O . VAL A 1 79 ? -9.143 -5.815 1.083 1.00 97.44 79 VAL A O 1
ATOM 615 N N . ALA A 1 80 ? -8.338 -4.108 -0.124 1.00 97.88 80 ALA A N 1
ATOM 616 C CA . ALA A 1 80 ? -8.123 -4.904 -1.323 1.00 97.88 80 ALA A CA 1
ATOM 617 C C . ALA A 1 80 ? -6.838 -4.504 -2.031 1.00 97.88 80 ALA A C 1
ATOM 619 O O . ALA A 1 80 ? -6.421 -3.349 -1.948 1.00 97.88 80 ALA A O 1
ATOM 620 N N . THR A 1 81 ? -6.247 -5.459 -2.737 1.00 98.50 81 THR A N 1
ATOM 621 C CA . THR A 1 81 ? -5.024 -5.287 -3.513 1.00 98.50 81 THR A CA 1
ATOM 622 C C . THR A 1 81 ? -5.182 -5.869 -4.913 1.00 98.50 81 THR A C 1
ATOM 624 O O . THR A 1 81 ? -5.980 -6.775 -5.162 1.00 98.50 81 THR A O 1
ATOM 627 N N . GLN A 1 82 ? -4.414 -5.330 -5.844 1.00 98.19 82 GLN A N 1
ATOM 628 C CA . GLN A 1 82 ? -4.306 -5.758 -7.233 1.00 98.19 82 GLN A CA 1
ATOM 629 C C . GLN A 1 82 ? -2.857 -5.511 -7.676 1.00 98.19 82 GLN A C 1
ATOM 631 O O . GLN A 1 82 ? -2.214 -4.592 -7.163 1.00 98.19 82 GLN A O 1
ATOM 636 N N . GLY A 1 83 ? -2.327 -6.311 -8.601 1.00 98.19 83 GLY A N 1
ATOM 637 C CA . GLY A 1 83 ? -0.988 -6.086 -9.161 1.00 98.19 83 GLY A CA 1
ATOM 638 C C . GLY A 1 83 ? -0.921 -4.878 -10.098 1.00 98.19 83 GLY A C 1
ATOM 639 O O . GLY A 1 83 ? -1.846 -4.067 -10.139 1.00 98.19 83 GLY A O 1
ATOM 640 N N . ASN A 1 84 ? 0.157 -4.737 -10.868 1.00 97.19 84 ASN A N 1
ATOM 641 C CA . ASN A 1 84 ? 0.308 -3.663 -11.858 1.00 97.19 84 ASN A CA 1
ATOM 642 C C . ASN A 1 84 ? -0.778 -3.730 -12.959 1.00 97.19 84 ASN A C 1
ATOM 644 O O . ASN A 1 84 ? -1.283 -4.797 -13.298 1.00 97.19 84 ASN A O 1
ATOM 648 N N . GLY A 1 85 ? -1.170 -2.588 -13.531 1.00 93.88 85 GLY A N 1
ATOM 649 C CA . GLY A 1 85 ? -2.166 -2.551 -14.610 1.00 93.88 85 GLY A CA 1
ATOM 650 C C . GLY A 1 85 ? -1.682 -3.051 -15.979 1.00 93.88 85 GLY A C 1
ATOM 651 O O . GLY A 1 85 ? -2.513 -3.397 -16.816 1.00 93.88 85 GLY A O 1
ATOM 652 N N . PHE A 1 86 ? -0.369 -3.118 -16.207 1.00 94.06 86 PHE A N 1
ATOM 653 C CA . PHE A 1 86 ? 0.236 -3.408 -17.509 1.00 94.06 86 PHE A CA 1
ATOM 654 C C . PHE A 1 86 ? 1.325 -4.492 -17.466 1.00 94.06 86 PHE A C 1
ATOM 656 O O . PHE A 1 86 ? 1.382 -5.326 -18.366 1.00 94.06 86 PHE A O 1
ATOM 663 N N . TYR A 1 87 ? 2.172 -4.495 -16.436 1.00 95.31 87 TYR A N 1
ATOM 664 C CA . TYR A 1 87 ? 3.292 -5.430 -16.282 1.00 95.31 87 TYR A CA 1
ATOM 665 C C . TYR A 1 87 ? 2.942 -6.607 -15.361 1.00 95.31 87 TYR A C 1
ATOM 667 O O . TYR A 1 87 ? 2.073 -6.497 -14.496 1.00 95.31 87 TYR A O 1
ATOM 675 N N . ASP A 1 88 ? 3.629 -7.739 -15.523 1.00 97.44 88 ASP A N 1
ATOM 676 C CA . ASP A 1 88 ? 3.436 -8.938 -14.692 1.00 97.44 88 ASP A CA 1
ATOM 677 C C . ASP A 1 88 ? 4.214 -8.829 -13.370 1.00 97.44 88 ASP A C 1
ATOM 679 O O . ASP A 1 88 ? 5.174 -9.552 -13.092 1.00 97.44 88 ASP A O 1
ATOM 683 N N . GLU A 1 89 ? 3.776 -7.868 -12.558 1.00 97.81 89 GLU A N 1
ATOM 684 C CA . GLU A 1 89 ? 4.375 -7.471 -11.286 1.00 97.81 89 GLU A CA 1
ATOM 685 C C . GLU A 1 89 ? 3.294 -7.330 -10.215 1.00 97.81 89 GLU A C 1
ATOM 687 O O . GLU A 1 89 ? 2.293 -6.630 -10.421 1.00 97.81 89 GLU A O 1
ATOM 692 N N . TRP A 1 90 ? 3.487 -7.968 -9.061 1.00 98.75 90 TRP A N 1
ATOM 693 C CA . TRP A 1 90 ? 2.539 -7.881 -7.952 1.00 98.75 90 TRP A CA 1
ATOM 694 C C . TRP A 1 90 ? 3.141 -8.306 -6.615 1.00 98.75 90 TRP A C 1
ATOM 696 O O . TRP A 1 90 ? 4.071 -9.106 -6.536 1.00 98.75 90 TRP A O 1
ATOM 706 N N . VAL A 1 91 ? 2.548 -7.810 -5.533 1.00 98.81 91 VAL A N 1
ATOM 707 C CA . VAL A 1 91 ? 2.820 -8.268 -4.166 1.00 98.81 91 VAL A CA 1
ATOM 708 C C . VAL A 1 91 ? 2.000 -9.522 -3.854 1.00 98.81 91 VAL A C 1
ATOM 710 O O . VAL A 1 91 ? 0.777 -9.520 -3.986 1.00 98.81 91 VAL A O 1
ATOM 713 N N . THR A 1 92 ? 2.669 -10.584 -3.404 1.00 98.81 92 THR A N 1
ATOM 714 C CA . THR A 1 92 ? 2.067 -11.886 -3.061 1.00 98.81 92 THR A CA 1
ATOM 715 C C . THR A 1 92 ? 1.718 -12.004 -1.582 1.00 98.81 92 THR A C 1
ATOM 717 O O . THR A 1 92 ? 0.868 -12.810 -1.222 1.00 98.81 92 THR A O 1
ATOM 720 N N . SER A 1 93 ? 2.323 -11.196 -0.705 1.00 98.81 93 SER A N 1
ATOM 721 C CA . SER A 1 93 ? 1.869 -11.047 0.683 1.00 98.81 93 SER A CA 1
ATOM 722 C C . SER A 1 93 ? 2.272 -9.703 1.279 1.00 98.81 93 SER A C 1
ATOM 724 O O . SER A 1 93 ? 3.278 -9.114 0.878 1.00 98.81 93 SER A O 1
ATOM 726 N N . TYR A 1 94 ? 1.490 -9.199 2.236 1.00 98.81 94 TYR A N 1
ATOM 727 C CA . TYR A 1 94 ? 1.703 -7.873 2.823 1.00 98.81 94 TYR A CA 1
ATOM 728 C C . TYR A 1 94 ? 1.210 -7.767 4.270 1.00 98.81 94 TYR A C 1
ATOM 730 O O . TYR A 1 94 ? 0.410 -8.575 4.744 1.00 98.81 94 TYR A O 1
ATOM 738 N N . LYS A 1 95 ? 1.678 -6.737 4.979 1.00 98.50 95 LYS A N 1
ATOM 739 C CA . LYS A 1 95 ? 1.149 -6.309 6.283 1.00 98.50 95 LYS A CA 1
ATOM 740 C C . LYS A 1 95 ? 0.362 -5.012 6.125 1.00 98.50 95 LYS A C 1
ATOM 742 O O . LYS A 1 95 ? 0.608 -4.232 5.204 1.00 98.50 95 LYS A O 1
ATOM 747 N N . VAL A 1 96 ? -0.541 -4.758 7.069 1.00 98.56 96 VAL A N 1
ATOM 748 C CA . VAL A 1 96 ? -1.258 -3.484 7.183 1.00 98.56 96 VAL A CA 1
ATOM 749 C C . VAL A 1 96 ? -0.885 -2.808 8.494 1.00 98.56 96 VAL A C 1
ATOM 751 O O . VAL A 1 96 ? -1.195 -3.334 9.563 1.00 98.56 96 VAL A O 1
ATOM 754 N N . ASN A 1 97 ? -0.287 -1.621 8.414 1.00 98.56 97 ASN A N 1
ATOM 755 C CA . ASN A 1 97 ? -0.092 -0.750 9.572 1.00 98.56 97 ASN A CA 1
ATOM 756 C C . ASN A 1 97 ? -1.118 0.380 9.553 1.00 98.56 97 ASN A C 1
ATOM 758 O O . ASN A 1 97 ? -1.530 0.836 8.493 1.00 98.56 97 ASN A O 1
ATOM 762 N N . HIS A 1 98 ? -1.527 0.860 10.720 1.00 98.31 98 HIS A N 1
ATOM 763 C CA . HIS A 1 98 ? -2.496 1.945 10.829 1.00 98.31 98 HIS A CA 1
ATOM 764 C C . HIS A 1 98 ? -2.173 2.881 11.991 1.00 98.31 98 HIS A C 1
ATOM 766 O O . HIS A 1 98 ? -1.506 2.496 12.954 1.00 98.31 98 HIS A O 1
ATOM 772 N N . THR A 1 99 ? -2.638 4.124 11.886 1.00 98.44 99 THR A N 1
ATOM 773 C CA . THR A 1 99 ? -2.520 5.130 12.944 1.00 98.44 99 THR A CA 1
ATOM 774 C C . THR A 1 99 ? -3.536 6.259 12.761 1.00 98.44 99 THR A C 1
ATOM 776 O O . THR A 1 99 ? -4.095 6.467 11.682 1.00 98.44 99 THR A O 1
ATOM 779 N N . SER A 1 100 ? -3.743 7.038 13.818 1.00 96.94 100 SER A N 1
ATOM 780 C CA . SER A 1 100 ? -4.530 8.276 13.781 1.00 96.94 100 SER A CA 1
ATOM 781 C C . SER A 1 100 ? -3.665 9.536 13.893 1.00 96.94 100 SER A C 1
ATOM 783 O O . SER A 1 100 ? -4.188 10.632 13.722 1.00 96.94 100 SER A O 1
ATOM 785 N N . ASN A 1 101 ? -2.359 9.409 14.170 1.00 95.19 101 ASN A N 1
ATOM 786 C CA . ASN A 1 101 ? -1.504 10.548 14.534 1.00 95.19 101 ASN A CA 1
ATOM 787 C C . ASN A 1 101 ? -0.124 10.588 13.850 1.00 95.19 101 ASN A C 1
ATOM 789 O O . ASN A 1 101 ? 0.699 11.413 14.238 1.00 95.19 101 ASN A O 1
ATOM 793 N N . LEU A 1 102 ? 0.146 9.703 12.880 1.00 96.56 102 LEU A N 1
ATOM 794 C CA . LEU A 1 102 ? 1.430 9.547 12.163 1.00 96.56 102 LEU A CA 1
ATOM 795 C C . LEU A 1 102 ? 2.645 9.143 13.019 1.00 96.56 102 LEU A C 1
ATOM 797 O O . LEU A 1 102 ? 3.712 8.893 12.461 1.00 96.56 102 LEU A O 1
ATOM 801 N N . LYS A 1 103 ? 2.498 9.034 14.343 1.00 94.81 103 LYS A N 1
ATOM 802 C CA . LYS A 1 103 ? 3.588 8.729 15.282 1.00 94.81 103 LYS A CA 1
ATOM 803 C C . LYS A 1 103 ? 3.551 7.275 15.736 1.00 94.81 103 LYS A C 1
ATOM 805 O O . LYS A 1 103 ? 4.537 6.559 15.614 1.00 94.81 103 LYS A O 1
ATOM 810 N N . ASN A 1 104 ? 2.394 6.835 16.225 1.00 96.31 104 ASN A N 1
ATOM 811 C CA . ASN A 1 104 ? 2.236 5.519 16.835 1.00 96.31 104 ASN A CA 1
ATOM 812 C C . ASN A 1 104 ? 1.560 4.588 15.835 1.00 96.31 104 ASN A C 1
ATOM 814 O O . ASN A 1 104 ? 0.341 4.644 15.660 1.00 96.31 104 ASN A O 1
ATOM 818 N N . TRP A 1 105 ? 2.359 3.777 15.150 1.00 97.56 105 TRP A N 1
ATOM 819 C CA . TRP A 1 105 ? 1.874 2.806 14.175 1.00 97.56 105 TRP A CA 1
ATOM 820 C C . TRP A 1 105 ? 1.582 1.469 14.845 1.00 97.56 105 TRP A C 1
ATOM 822 O O . TRP A 1 105 ? 2.371 0.972 15.644 1.00 97.56 105 TRP A O 1
ATOM 832 N N . THR A 1 106 ? 0.449 0.869 14.498 1.00 97.38 106 THR A N 1
ATOM 833 C CA . THR A 1 106 ? 0.073 -0.474 14.944 1.00 97.38 106 THR A CA 1
ATOM 834 C C . THR A 1 106 ? -0.085 -1.375 13.731 1.00 97.38 106 THR A C 1
ATOM 836 O O . THR A 1 106 ? -0.791 -1.023 12.785 1.00 97.38 106 THR A O 1
ATOM 839 N N . THR A 1 107 ? 0.559 -2.540 13.750 1.00 97.75 107 THR A N 1
ATOM 840 C CA . THR A 1 107 ? 0.321 -3.573 12.735 1.00 97.75 107 THR A CA 1
ATOM 841 C C . THR A 1 107 ? -0.985 -4.289 13.041 1.00 97.75 107 THR A C 1
ATOM 843 O O . THR A 1 107 ? -1.240 -4.624 14.197 1.00 97.75 107 THR A O 1
ATOM 846 N N . TYR A 1 108 ? -1.817 -4.526 12.028 1.00 97.94 108 TYR A N 1
ATOM 847 C CA . TYR A 1 108 ? -3.087 -5.220 12.193 1.00 97.94 108 TYR A CA 1
ATOM 848 C C . TYR A 1 108 ? -2.886 -6.637 12.758 1.00 97.94 108 TYR A C 1
ATOM 850 O O . TYR A 1 108 ? -2.175 -7.440 12.142 1.00 97.94 108 TYR A O 1
ATOM 858 N N . PRO A 1 109 ? -3.505 -6.966 13.906 1.00 95.44 109 PRO A N 1
ATOM 859 C CA . PRO A 1 109 ? -3.472 -8.311 14.449 1.00 95.44 109 PRO A CA 1
ATOM 860 C C . PRO A 1 109 ? -4.716 -9.116 14.049 1.00 95.44 109 PRO A C 1
ATOM 862 O O . PRO A 1 109 ? -5.819 -8.582 13.939 1.00 95.44 109 PRO A O 1
ATOM 865 N N . GLU A 1 110 ? -4.564 -10.430 13.940 1.00 93.19 110 GLU A N 1
ATOM 866 C CA . GLU A 1 110 ? -5.661 -11.385 13.819 1.00 93.19 110 GLU A CA 1
ATOM 867 C C . GLU A 1 110 ? -5.367 -12.610 14.690 1.00 93.19 110 GLU A C 1
ATOM 869 O O . GLU A 1 110 ? -4.256 -13.133 14.680 1.00 93.19 110 GLU A O 1
ATOM 874 N N . ASN A 1 111 ? -6.355 -13.069 15.466 1.00 91.12 111 ASN A N 1
ATOM 875 C CA . ASN A 1 111 ? -6.207 -14.204 16.386 1.00 91.12 111 ASN A CA 1
ATOM 876 C C . ASN A 1 111 ? -4.995 -14.075 17.341 1.00 91.12 111 ASN A C 1
ATOM 878 O O . ASN A 1 111 ? -4.292 -15.050 17.574 1.00 91.12 111 ASN A O 1
ATOM 882 N N . HIS A 1 112 ? -4.752 -12.877 17.887 1.00 87.06 112 HIS A N 1
ATOM 883 C CA . HIS A 1 112 ? -3.622 -12.544 18.781 1.00 87.06 112 HIS A CA 1
ATOM 884 C C . HIS A 1 112 ? -2.226 -12.506 18.138 1.00 87.06 112 HIS A C 1
ATOM 886 O O . HIS A 1 112 ? -1.26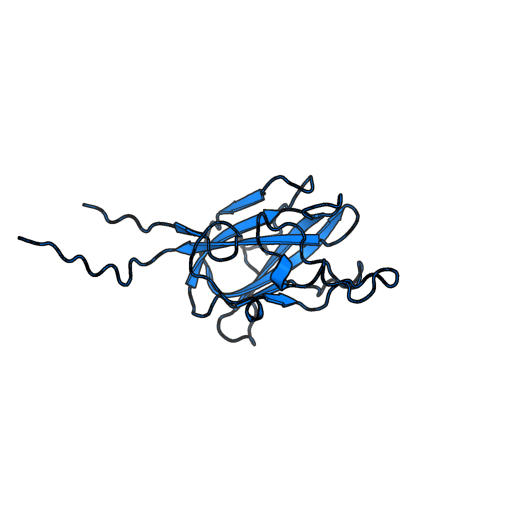4 -12.170 18.825 1.00 87.06 112 HIS A O 1
ATOM 892 N N . PHE A 1 113 ? -2.107 -12.751 16.833 1.00 91.38 113 PHE A N 1
ATOM 893 C CA . PHE A 1 113 ? -0.843 -12.653 16.102 1.00 91.38 113 PHE A CA 1
ATOM 894 C C . PHE A 1 113 ? -0.870 -11.501 15.104 1.00 91.38 113 PHE A C 1
ATOM 896 O O . PHE A 1 113 ? -1.933 -11.045 14.684 1.00 91.38 113 PHE A O 1
ATOM 903 N N . LEU A 1 114 ? 0.309 -11.030 14.699 1.00 92.62 114 LEU A N 1
ATOM 904 C CA . LEU A 1 114 ? 0.430 -10.131 13.557 1.00 92.62 114 LEU A CA 1
ATOM 905 C C . LEU A 1 114 ? -0.146 -10.818 12.310 1.00 92.62 114 LEU A C 1
ATOM 907 O O . LEU A 1 114 ? 0.202 -11.961 12.016 1.00 92.62 114 LEU A O 1
ATOM 911 N N . LYS A 1 115 ? -1.007 -10.120 11.566 1.00 97.00 115 LYS A N 1
ATOM 912 C CA . LYS A 1 115 ? -1.578 -10.644 10.325 1.00 97.00 115 LYS A CA 1
ATOM 913 C C . LYS A 1 115 ? -0.655 -10.348 9.145 1.00 97.00 115 LYS A C 1
ATOM 915 O O . LYS A 1 115 ? -0.361 -9.189 8.853 1.00 97.00 115 LYS A O 1
ATOM 920 N N . ILE A 1 116 ? -0.266 -11.403 8.436 1.00 98.19 116 ILE A N 1
ATOM 921 C CA . ILE A 1 116 ? 0.212 -11.323 7.054 1.00 98.19 116 ILE A CA 1
ATOM 922 C C . ILE A 1 116 ? -0.981 -11.671 6.162 1.00 98.19 116 ILE A C 1
ATOM 924 O O . ILE A 1 116 ? -1.650 -12.682 6.379 1.00 98.19 116 ILE A O 1
ATOM 928 N N . PHE A 1 117 ? -1.297 -10.789 5.224 1.00 98.56 117 PHE A N 1
ATOM 929 C CA . PHE A 1 117 ? -2.360 -10.982 4.248 1.00 98.56 117 PHE A CA 1
ATOM 930 C C . PHE A 1 117 ? -1.793 -11.666 3.010 1.00 98.56 117 PHE A C 1
ATOM 932 O O . PHE A 1 117 ? -0.749 -11.245 2.506 1.00 98.56 117 PHE A O 1
ATOM 939 N N . ASP A 1 118 ? -2.505 -12.671 2.506 1.00 98.69 118 ASP A N 1
ATOM 940 C CA . ASP A 1 118 ? -2.239 -13.237 1.186 1.00 98.69 118 ASP A CA 1
ATOM 941 C C . ASP A 1 118 ? -2.629 -12.203 0.128 1.00 98.69 118 ASP A C 1
ATOM 943 O O . ASP A 1 118 ? -3.758 -11.711 0.100 1.00 98.69 118 ASP A O 1
ATOM 947 N N . GLY A 1 119 ? -1.661 -11.805 -0.683 1.00 98.56 119 GLY A N 1
ATOM 948 C CA . GLY A 1 119 ? -1.822 -10.807 -1.728 1.00 98.56 119 GLY A CA 1
ATOM 949 C C . GLY A 1 119 ? -2.299 -11.428 -3.032 1.00 98.56 119 GLY A C 1
ATOM 950 O O . GLY A 1 119 ? -3.145 -12.318 -3.063 1.00 98.56 119 GLY A O 1
ATOM 951 N N . ASN A 1 120 ? -1.757 -10.922 -4.130 1.00 98.81 120 ASN A N 1
ATOM 952 C CA . ASN A 1 120 ? -2.175 -11.279 -5.475 1.00 98.81 120 ASN A CA 1
ATOM 953 C C . ASN A 1 120 ? -1.382 -12.477 -6.019 1.00 98.81 120 ASN A C 1
ATOM 955 O O . ASN A 1 120 ? -0.231 -12.700 -5.649 1.00 98.81 120 ASN A O 1
ATOM 959 N N . THR A 1 121 ? -2.001 -13.234 -6.922 1.00 98.50 121 THR A N 1
ATOM 960 C CA . THR A 1 121 ? -1.377 -14.340 -7.676 1.00 98.50 121 THR A CA 1
ATOM 961 C C . THR A 1 121 ? -1.221 -14.027 -9.164 1.00 98.50 121 THR A C 1
ATOM 963 O O . THR A 1 121 ? -0.604 -14.798 -9.891 1.00 98.50 121 THR A O 1
ATOM 966 N N . ASP A 1 122 ? -1.757 -12.890 -9.602 1.00 98.38 122 ASP A N 1
ATOM 967 C CA . ASP A 1 122 ? -1.633 -12.334 -10.942 1.00 98.38 122 ASP A CA 1
ATOM 968 C C . ASP A 1 122 ? -1.700 -10.794 -10.868 1.00 98.38 122 ASP A C 1
ATOM 970 O O . ASP A 1 122 ? -1.874 -10.198 -9.796 1.00 98.38 122 ASP A O 1
ATOM 974 N N . ARG A 1 123 ? -1.579 -10.124 -12.017 1.00 97.06 123 ARG A N 1
ATOM 975 C CA . ARG A 1 123 ? -1.583 -8.659 -12.070 1.00 97.06 123 ARG A CA 1
ATOM 976 C C . ARG A 1 123 ? -2.972 -8.001 -11.994 1.00 97.06 123 ARG A C 1
ATOM 978 O O . ARG A 1 123 ? -3.062 -6.817 -11.672 1.00 97.06 123 ARG A O 1
ATOM 985 N N . TYR A 1 124 ? -4.057 -8.708 -12.321 1.00 94.31 124 TYR A N 1
ATOM 986 C CA . TYR A 1 124 ? -5.359 -8.101 -12.649 1.00 94.31 124 TYR A CA 1
ATOM 987 C C . TYR A 1 124 ? -6.509 -8.492 -11.714 1.00 94.31 124 TYR A C 1
ATOM 989 O O . TYR A 1 124 ? -7.477 -7.741 -11.606 1.00 94.31 124 TYR A O 1
ATOM 997 N N . THR A 1 125 ? -6.433 -9.612 -11.013 1.00 97.44 125 THR A N 1
ATOM 998 C CA . THR A 1 125 ? -7.461 -10.070 -10.084 1.00 97.44 125 THR A CA 1
ATOM 999 C C . THR A 1 125 ? -7.411 -9.237 -8.808 1.00 97.44 125 THR A C 1
ATOM 1001 O O . THR A 1 125 ? -6.359 -9.066 -8.188 1.00 97.44 125 THR A O 1
ATOM 1004 N N . VAL A 1 126 ? -8.563 -8.704 -8.399 1.00 97.88 126 VAL A N 1
ATOM 1005 C CA . VAL A 1 126 ? -8.703 -8.000 -7.121 1.00 97.88 126 VAL A CA 1
ATOM 1006 C C . VAL A 1 126 ? -8.790 -9.027 -5.999 1.00 97.88 126 VAL A C 1
ATOM 1008 O O . VAL A 1 126 ? -9.712 -9.839 -5.967 1.00 97.88 126 VAL A O 1
ATOM 1011 N N . VAL A 1 127 ? -7.873 -8.942 -5.039 1.00 98.56 127 VAL A N 1
ATOM 1012 C CA . VAL A 1 127 ? -7.902 -9.740 -3.812 1.00 98.56 127 VAL A CA 1
ATOM 1013 C C . VAL A 1 127 ? -8.393 -8.854 -2.680 1.00 98.56 127 VAL A C 1
ATOM 1015 O O . VAL A 1 127 ? -7.791 -7.826 -2.381 1.00 98.56 127 VAL A O 1
ATOM 1018 N N . ARG A 1 128 ? -9.519 -9.223 -2.068 1.00 97.81 128 ARG A N 1
ATOM 1019 C CA . ARG A 1 128 ? -10.156 -8.465 -0.986 1.00 97.81 128 ARG A CA 1
ATOM 1020 C C . ARG A 1 128 ? -10.113 -9.259 0.313 1.00 97.81 128 ARG A C 1
ATOM 1022 O O . ARG A 1 128 ? -10.522 -10.414 0.345 1.00 97.81 128 ARG A O 1
ATOM 1029 N N . HIS A 1 129 ? -9.745 -8.581 1.396 1.00 98.00 129 HIS A N 1
ATOM 1030 C CA . HIS A 1 129 ? -9.773 -9.115 2.754 1.00 98.00 129 HIS A CA 1
ATOM 1031 C C . HIS A 1 129 ? -10.679 -8.278 3.646 1.00 98.00 129 HIS A C 1
ATOM 1033 O O . HIS A 1 129 ? -10.395 -7.109 3.916 1.00 98.00 129 HIS A O 1
ATOM 1039 N N . ASN A 1 130 ? -11.757 -8.894 4.133 1.00 96.69 130 ASN A N 1
ATOM 1040 C CA . ASN A 1 130 ? -12.563 -8.322 5.207 1.00 96.69 130 ASN A CA 1
ATOM 1041 C C . ASN A 1 130 ? -11.800 -8.453 6.525 1.00 96.69 130 ASN A C 1
ATOM 1043 O O . ASN A 1 130 ? -11.316 -9.532 6.869 1.00 96.69 130 ASN A O 1
ATOM 1047 N N . LEU A 1 131 ? -11.700 -7.358 7.269 1.00 96.31 131 LEU A N 1
ATOM 1048 C CA . LEU A 1 131 ? -11.034 -7.347 8.562 1.00 96.31 131 LEU A CA 1
ATOM 1049 C C . LEU A 1 131 ? -11.965 -7.975 9.605 1.00 96.31 131 LEU A C 1
ATOM 1051 O O . LEU A 1 131 ? -13.055 -7.458 9.843 1.00 96.31 131 LEU A O 1
ATOM 1055 N N . LYS A 1 132 ? -11.537 -9.058 10.272 1.00 95.00 132 LYS A N 1
ATOM 1056 C CA . LYS A 1 132 ? -12.333 -9.693 11.347 1.00 95.00 132 LYS A CA 1
ATOM 1057 C C . LYS A 1 132 ? -12.661 -8.717 12.472 1.00 95.00 132 LYS A C 1
ATOM 1059 O O . LYS A 1 132 ? -13.768 -8.705 12.998 1.00 95.00 132 LYS A O 1
ATOM 1064 N N . LYS A 1 133 ? -11.677 -7.895 12.835 1.00 93.94 133 LYS A N 1
ATOM 1065 C CA . LYS A 1 133 ? -11.841 -6.726 13.700 1.00 93.94 133 LYS A CA 1
ATOM 1066 C C . LYS A 1 133 ? -11.641 -5.468 12.867 1.00 93.94 133 LYS A C 1
ATOM 1068 O O . LYS A 1 133 ? -10.575 -5.309 12.279 1.00 93.94 133 LYS A O 1
ATOM 1073 N N . THR A 1 134 ? -12.629 -4.580 12.838 1.00 95.31 134 THR A N 1
ATOM 1074 C CA . THR A 1 134 ? -12.514 -3.283 12.158 1.00 95.31 134 THR A CA 1
ATOM 1075 C C . THR A 1 134 ? -11.471 -2.394 12.833 1.00 95.31 134 THR A C 1
ATOM 1077 O O . THR A 1 134 ? -11.261 -2.477 14.046 1.00 95.31 134 THR A O 1
ATOM 1080 N N . ILE A 1 135 ? -10.856 -1.501 12.064 1.00 95.62 135 ILE A N 1
ATOM 1081 C CA . ILE A 1 135 ? -9.843 -0.554 12.548 1.00 95.62 135 ILE A CA 1
ATOM 1082 C C . ILE A 1 135 ? -10.435 0.855 12.541 1.00 95.62 135 ILE A C 1
ATOM 1084 O O . ILE A 1 135 ? -11.031 1.245 11.547 1.00 95.62 135 ILE A O 1
ATOM 1088 N N . THR A 1 136 ? -10.206 1.654 13.583 1.00 96.31 136 THR A N 1
ATOM 1089 C CA . THR A 1 136 ? -10.446 3.106 13.519 1.00 96.31 136 THR A CA 1
ATOM 1090 C C . THR A 1 136 ? -9.118 3.823 13.314 1.00 96.31 136 THR A C 1
ATOM 1092 O O . THR A 1 136 ? -8.286 3.843 14.220 1.00 96.31 136 THR A O 1
ATOM 1095 N N . ALA A 1 137 ? -8.901 4.396 12.130 1.00 97.12 137 ALA A N 1
ATOM 1096 C CA . ALA A 1 137 ? -7.650 5.068 11.779 1.00 97.12 137 ALA A CA 1
ATOM 1097 C C . ALA A 1 137 ? -7.870 6.172 10.740 1.00 97.12 137 ALA A C 1
ATOM 1099 O O . ALA A 1 137 ? -8.848 6.149 9.995 1.00 97.12 137 ALA A O 1
ATOM 1100 N N . ARG A 1 138 ? -6.945 7.137 10.683 1.00 96.62 138 ARG A N 1
ATOM 1101 C CA . ARG A 1 138 ? -6.876 8.127 9.592 1.00 96.62 138 ARG A CA 1
ATOM 1102 C C . ARG A 1 138 ? -5.858 7.728 8.530 1.00 96.62 138 ARG A C 1
ATOM 1104 O O . ARG A 1 138 ? -6.072 8.010 7.362 1.00 96.62 138 ARG A O 1
ATOM 1111 N N . TYR A 1 139 ? -4.767 7.086 8.930 1.00 98.25 139 TYR A N 1
ATOM 1112 C CA . TYR A 1 139 ? -3.697 6.692 8.027 1.00 98.25 139 TYR A CA 1
ATOM 1113 C C . TYR A 1 139 ? -3.548 5.181 8.027 1.00 98.25 139 TYR A C 1
ATOM 1115 O O . TYR A 1 139 ? -3.585 4.541 9.083 1.00 98.25 139 TYR A O 1
ATOM 1123 N N . ILE A 1 140 ? -3.333 4.627 6.843 1.00 98.31 140 ILE A N 1
ATOM 1124 C CA . ILE A 1 140 ? -3.085 3.206 6.629 1.00 98.31 140 ILE A CA 1
ATOM 1125 C C . ILE A 1 140 ? -1.846 3.035 5.755 1.00 98.31 140 ILE A C 1
ATOM 1127 O O . ILE A 1 140 ? -1.610 3.824 4.844 1.00 98.31 140 ILE A O 1
ATOM 1131 N N . ARG A 1 141 ? -1.043 2.018 6.059 1.00 98.75 141 ARG A N 1
ATOM 1132 C CA . ARG A 1 141 ? 0.139 1.612 5.307 1.00 98.75 141 ARG A CA 1
ATOM 1133 C C . ARG A 1 141 ? -0.012 0.179 4.828 1.00 98.75 141 ARG A C 1
ATOM 1135 O O . ARG A 1 141 ? -0.328 -0.696 5.632 1.00 98.75 141 ARG A O 1
ATOM 1142 N N . PHE A 1 142 ? 0.279 -0.047 3.556 1.00 98.75 142 PHE A N 1
ATOM 1143 C CA . PHE A 1 142 ? 0.467 -1.363 2.959 1.00 98.75 142 PHE A CA 1
ATOM 1144 C C . PHE A 1 142 ? 1.966 -1.620 2.870 1.00 98.75 142 PHE A C 1
ATOM 1146 O O . PHE A 1 142 ? 2.678 -0.845 2.235 1.00 98.75 142 PHE A O 1
ATOM 1153 N N . ILE A 1 143 ? 2.437 -2.671 3.537 1.00 98.75 143 ILE A N 1
ATOM 1154 C CA . ILE A 1 143 ? 3.861 -3.012 3.638 1.00 98.75 143 ILE A CA 1
ATOM 1155 C C . ILE A 1 143 ? 4.078 -4.330 2.892 1.00 98.75 143 ILE A C 1
ATOM 1157 O O . ILE A 1 143 ? 3.667 -5.376 3.415 1.00 98.75 143 ILE A O 1
ATOM 1161 N N . PRO A 1 144 ? 4.668 -4.313 1.684 1.00 98.62 144 PRO A N 1
ATOM 1162 C CA . PRO A 1 144 ? 4.980 -5.527 0.939 1.00 98.62 144 PRO A CA 1
ATOM 1163 C C . PRO A 1 144 ? 5.904 -6.457 1.732 1.00 98.62 144 PRO A C 1
ATOM 1165 O O . PRO A 1 144 ? 6.881 -6.012 2.326 1.00 98.62 144 PRO A O 1
ATOM 1168 N N . VAL A 1 145 ? 5.614 -7.758 1.724 1.00 98.31 145 VAL A N 1
ATOM 1169 C CA . VAL A 1 145 ? 6.444 -8.790 2.372 1.00 98.31 145 VAL A CA 1
ATOM 1170 C C . VAL A 1 145 ? 7.068 -9.712 1.333 1.00 98.31 145 VAL A C 1
ATOM 1172 O O . VAL A 1 145 ? 8.275 -9.929 1.352 1.00 98.31 145 VAL A O 1
ATOM 1175 N N . SER A 1 146 ? 6.262 -10.231 0.409 1.00 98.50 146 SER A N 1
ATOM 1176 C CA . SER A 1 146 ? 6.724 -11.049 -0.716 1.00 98.50 146 SER A CA 1
ATOM 1177 C C . SER A 1 146 ? 6.082 -10.574 -2.017 1.00 98.50 146 SER A C 1
ATOM 1179 O O . SER A 1 146 ? 5.053 -9.895 -1.988 1.00 98.50 146 SER A O 1
ATOM 1181 N N . TYR A 1 147 ? 6.709 -10.870 -3.154 1.00 98.69 147 TYR A N 1
ATOM 1182 C CA . TYR A 1 147 ? 6.298 -10.355 -4.458 1.00 98.69 147 TYR A CA 1
ATOM 1183 C C . TYR A 1 147 ? 6.703 -11.289 -5.605 1.00 98.69 147 TYR A C 1
ATOM 1185 O O . TYR A 1 147 ? 7.603 -12.116 -5.466 1.00 98.69 147 TYR A O 1
ATOM 1193 N N . HIS A 1 148 ? 6.051 -11.101 -6.751 1.00 98.50 148 HIS A N 1
ATOM 1194 C CA . HIS A 1 148 ? 6.411 -11.662 -8.047 1.00 98.50 148 HIS A CA 1
ATOM 1195 C C . HIS A 1 148 ? 6.921 -10.542 -8.960 1.00 98.50 148 HIS A C 1
ATOM 1197 O O . HIS A 1 148 ? 6.224 -9.541 -9.146 1.00 98.50 148 HIS A O 1
ATOM 1203 N N . THR A 1 149 ? 8.116 -10.718 -9.532 1.00 97.62 149 THR A N 1
ATOM 1204 C CA . THR A 1 149 ? 8.873 -9.741 -10.347 1.00 97.62 149 THR A CA 1
ATOM 1205 C C . THR A 1 149 ? 9.243 -8.453 -9.604 1.00 97.62 149 THR A C 1
ATOM 1207 O O . THR A 1 149 ? 10.422 -8.122 -9.508 1.00 97.62 149 THR A O 1
ATOM 1210 N N . TYR A 1 150 ? 8.261 -7.734 -9.053 1.00 97.75 150 TYR A N 1
ATOM 1211 C CA . TYR A 1 150 ? 8.453 -6.447 -8.402 1.00 97.75 150 TYR A CA 1
ATOM 1212 C C . TYR A 1 150 ? 7.406 -6.178 -7.305 1.00 97.75 150 TYR A C 1
ATOM 1214 O O . TYR A 1 150 ? 6.272 -6.656 -7.387 1.00 97.75 150 TYR A O 1
ATOM 1222 N N . LYS A 1 151 ? 7.767 -5.401 -6.268 1.00 98.44 151 LYS A N 1
ATOM 1223 C CA . LYS A 1 151 ? 6.859 -4.996 -5.174 1.00 98.44 151 LYS A CA 1
ATOM 1224 C C . LYS A 1 151 ? 5.867 -3.928 -5.654 1.00 98.44 151 LYS A C 1
ATOM 1226 O O . LYS A 1 151 ? 5.972 -2.764 -5.272 1.00 98.44 151 LYS A O 1
ATOM 1231 N N . THR A 1 152 ? 4.911 -4.329 -6.486 1.00 98.38 152 THR A N 1
ATOM 1232 C CA . THR A 1 152 ? 3.959 -3.416 -7.130 1.00 98.38 152 THR A CA 1
ATOM 1233 C C . THR A 1 152 ? 2.534 -3.647 -6.630 1.00 98.38 152 THR A C 1
ATOM 1235 O O . THR A 1 152 ? 2.077 -4.788 -6.538 1.00 98.38 152 THR A O 1
ATOM 1238 N N . MET A 1 153 ? 1.817 -2.570 -6.298 1.00 98.38 153 MET A N 1
ATOM 1239 C CA . MET A 1 153 ? 0.460 -2.621 -5.748 1.00 98.38 153 MET A CA 1
ATOM 1240 C C . MET A 1 153 ? -0.446 -1.529 -6.328 1.00 98.38 153 MET A C 1
ATOM 1242 O O . MET A 1 153 ? -0.079 -0.357 -6.425 1.00 98.38 153 MET A O 1
ATOM 1246 N N . ARG A 1 154 ? -1.688 -1.910 -6.609 1.00 98.00 154 ARG A N 1
ATOM 1247 C CA . ARG A 1 154 ? -2.872 -1.051 -6.557 1.00 98.00 154 ARG A CA 1
ATOM 1248 C C . ARG A 1 154 ? -3.724 -1.497 -5.374 1.00 98.00 154 ARG A C 1
ATOM 1250 O O . ARG A 1 154 ? -3.794 -2.687 -5.081 1.00 98.00 154 ARG A O 1
ATOM 1257 N N . VAL A 1 155 ? -4.370 -0.570 -4.684 1.00 97.12 155 VAL A N 1
ATOM 1258 C CA . VAL A 1 155 ? -5.046 -0.829 -3.417 1.00 97.12 155 VAL A CA 1
ATOM 1259 C C . VAL A 1 155 ? -6.395 -0.131 -3.332 1.00 97.12 155 VAL A C 1
ATOM 1261 O O . VAL A 1 155 ? -6.648 0.890 -3.973 1.00 97.12 155 VAL A O 1
ATOM 1264 N N . ASN A 1 156 ? -7.268 -0.693 -2.502 1.00 94.56 156 ASN A N 1
ATOM 1265 C CA . ASN A 1 156 ? -8.468 -0.033 -2.022 1.00 94.56 156 ASN A CA 1
ATOM 1266 C C . ASN A 1 156 ? -8.598 -0.194 -0.506 1.00 94.56 156 ASN A C 1
ATOM 1268 O O . ASN A 1 156 ? -8.151 -1.187 0.073 1.00 94.56 156 ASN A O 1
ATOM 1272 N N . VAL A 1 157 ? -9.269 0.768 0.117 1.00 94.25 157 VAL A N 1
ATOM 1273 C CA . VAL A 1 157 ? -9.647 0.747 1.528 1.00 94.25 157 VAL A CA 1
ATOM 1274 C C . VAL A 1 157 ? -11.156 0.914 1.582 1.00 94.25 157 VAL A C 1
ATOM 1276 O O . VAL A 1 157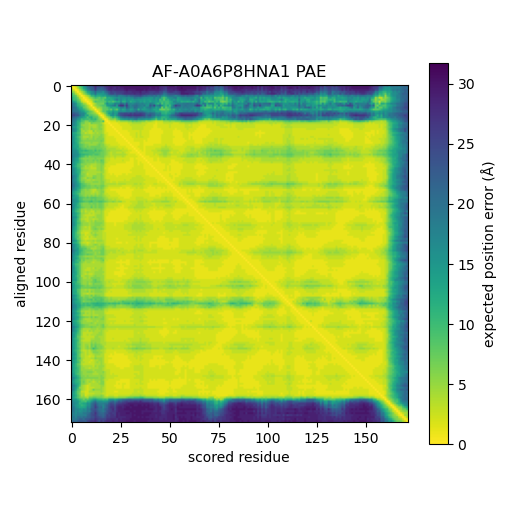 ? -11.694 1.881 1.043 1.00 94.25 157 VAL A O 1
ATOM 1279 N N . TYR A 1 158 ? -11.832 -0.038 2.214 1.00 92.69 158 TYR A N 1
ATOM 1280 C CA . TYR A 1 158 ? -13.268 0.020 2.436 1.00 92.69 158 TYR A CA 1
ATOM 1281 C C . TYR A 1 158 ? -13.522 0.548 3.836 1.00 92.69 158 TYR A C 1
ATOM 1283 O O . TYR A 1 158 ? -12.910 0.092 4.809 1.00 92.69 158 TYR A O 1
ATOM 1291 N N . VAL A 1 159 ? -14.407 1.531 3.928 1.00 90.25 159 VAL A N 1
ATOM 1292 C CA . VAL A 1 159 ? -14.772 2.165 5.188 1.00 90.25 159 VAL A CA 1
ATOM 1293 C C . VAL A 1 159 ? -16.262 2.049 5.425 1.00 90.25 159 VAL A C 1
ATOM 1295 O O . VAL A 1 159 ? -17.066 2.005 4.493 1.00 90.25 159 VAL A O 1
ATOM 1298 N N . ASN A 1 160 ? -16.642 2.042 6.694 1.00 87.12 160 ASN A N 1
ATOM 1299 C CA . ASN A 1 160 ? -18.036 2.116 7.057 1.00 87.12 160 ASN A CA 1
ATOM 1300 C C . ASN A 1 160 ? -18.591 3.503 6.691 1.00 87.12 160 ASN A C 1
ATOM 1302 O O . ASN A 1 160 ? -18.122 4.520 7.213 1.00 87.12 160 ASN A O 1
ATOM 1306 N N . GLY A 1 161 ? -19.570 3.562 5.791 1.00 68.12 161 GLY A N 1
ATOM 1307 C CA . GLY A 1 161 ? -20.235 4.804 5.433 1.00 68.12 161 GLY A CA 1
ATOM 1308 C C . GLY A 1 161 ? -21.210 5.207 6.530 1.00 68.12 161 GLY A C 1
ATOM 1309 O O . GLY A 1 161 ? -22.250 4.574 6.694 1.00 68.12 161 GLY A O 1
ATOM 1310 N N . GLN A 1 162 ? -20.921 6.282 7.266 1.00 51.97 162 GLN A N 1
ATOM 1311 C CA . GLN A 1 162 ? -22.010 7.013 7.909 1.00 51.97 162 GLN A CA 1
ATOM 1312 C C . GLN A 1 162 ? -22.718 7.822 6.824 1.00 51.97 162 GLN A C 1
ATOM 1314 O O . GLN A 1 162 ? -22.074 8.590 6.108 1.00 51.97 162 GLN A O 1
ATOM 1319 N N . LEU A 1 163 ? -24.035 7.656 6.701 1.00 46.38 163 LEU A N 1
ATOM 1320 C CA . LEU A 1 163 ? -24.895 8.559 5.936 1.00 46.38 163 LEU A CA 1
ATOM 1321 C C . LEU A 1 163 ? -24.909 9.929 6.634 1.00 46.38 163 LEU A C 1
ATOM 1323 O O . LEU A 1 163 ? -25.879 10.294 7.287 1.00 46.38 163 LEU A O 1
ATOM 1327 N N . GLN A 1 164 ? -23.819 10.686 6.560 1.00 42.34 164 GLN A N 1
ATOM 1328 C CA . GLN A 1 164 ? -23.826 12.089 6.947 1.00 42.34 164 GLN A CA 1
ATOM 1329 C C . GLN A 1 164 ? -24.069 12.917 5.689 1.00 42.34 164 GLN A C 1
ATOM 1331 O O . GLN A 1 164 ? -23.183 13.065 4.854 1.00 42.34 164 GLN A O 1
ATOM 1336 N N . GLY A 1 165 ? -25.292 13.441 5.561 1.00 43.28 165 GLY A N 1
ATOM 1337 C CA . GLY A 1 165 ? -25.550 14.601 4.705 1.00 43.28 165 GLY A CA 1
ATOM 1338 C C . GLY A 1 165 ? -26.417 14.410 3.461 1.00 43.28 165 GLY A C 1
ATOM 1339 O O . GLY A 1 165 ? -26.442 15.323 2.641 1.00 43.28 165 GLY A O 1
ATOM 1340 N N . MET A 1 166 ? -27.181 13.321 3.298 1.00 41.31 166 MET A N 1
ATOM 1341 C CA . MET A 1 166 ? -28.335 13.412 2.391 1.00 41.31 166 MET A CA 1
ATOM 1342 C C . MET A 1 166 ? -29.411 14.243 3.087 1.00 41.31 166 MET A C 1
ATOM 1344 O O . MET A 1 166 ? -30.166 13.739 3.915 1.00 41.31 166 MET A O 1
ATOM 1348 N N . HIS A 1 167 ? -29.445 15.538 2.772 1.00 42.38 167 HIS A N 1
ATOM 1349 C CA . HIS A 1 167 ? -30.596 16.387 3.034 1.00 42.38 167 HIS A CA 1
ATOM 1350 C C . HIS A 1 167 ? -31.770 15.783 2.253 1.00 42.38 167 HIS A C 1
ATOM 1352 O O . HIS A 1 167 ? -31.913 15.998 1.052 1.00 42.38 167 HIS A O 1
ATOM 1358 N N . LEU A 1 168 ? -32.556 14.931 2.913 1.00 39.62 168 LEU A N 1
ATOM 1359 C CA . LEU A 1 168 ? -33.791 14.398 2.359 1.00 39.62 168 LEU A CA 1
ATOM 1360 C C . LEU A 1 168 ? -34.804 15.544 2.333 1.00 39.62 168 LEU A C 1
ATOM 1362 O O . LEU A 1 168 ? -35.552 15.755 3.285 1.00 39.62 168 LEU A O 1
ATOM 1366 N N . THR A 1 169 ? -34.813 16.324 1.256 1.00 43.62 169 THR A N 1
ATOM 1367 C CA . THR A 1 169 ? -35.965 17.158 0.919 1.00 43.62 169 THR A CA 1
ATOM 1368 C C . THR A 1 169 ? -37.084 16.232 0.463 1.00 43.62 169 THR A C 1
ATOM 1370 O O . THR A 1 169 ? -37.196 15.878 -0.708 1.00 43.62 169 THR A O 1
ATOM 1373 N N . PHE A 1 170 ? -37.911 15.808 1.416 1.00 40.66 170 PHE A N 1
ATOM 1374 C CA . PHE A 1 170 ? -39.240 15.301 1.112 1.00 40.66 170 PHE A CA 1
ATOM 1375 C C . PHE A 1 170 ? -40.107 16.503 0.734 1.00 40.66 170 PHE A C 1
ATOM 1377 O O . PHE A 1 170 ? -40.418 17.337 1.585 1.00 40.66 170 PHE A O 1
ATOM 1384 N N . TRP A 1 171 ? -40.474 16.616 -0.540 1.00 44.91 171 TRP A N 1
ATOM 1385 C CA . TRP A 1 171 ? -41.614 17.445 -0.914 1.00 44.91 171 TRP A CA 1
ATOM 1386 C C . TRP A 1 171 ? -42.887 16.723 -0.448 1.00 44.91 171 TRP A C 1
ATOM 1388 O O . TRP A 1 171 ? -43.025 15.519 -0.674 1.00 44.91 171 TRP A O 1
ATOM 1398 N N . LYS A 1 172 ? -43.740 17.451 0.283 1.00 45.41 172 LYS A N 1
ATOM 1399 C CA . LYS A 1 172 ? -45.113 17.044 0.613 1.00 45.41 172 LYS A CA 1
ATOM 1400 C C . LYS A 1 172 ? -45.990 17.065 -0.630 1.00 45.41 172 LYS A C 1
ATOM 1402 O O . LYS A 1 172 ? -45.758 17.959 -1.472 1.00 45.41 172 LYS A O 1
#

InterPro domains:
  IPR000421 Coagulation factor 5/8, C-terminal domain [PF00754] (25-152)
  IPR000421 Coagulation factor 5/8, C-terminal domain [PS01285] (53-83)
  IPR000421 Coagulation factor 5/8, C-terminal domain [PS50022] (5-160)
  IPR000421 Coagulation factor 5/8, C-terminal domain [SM00231] (4-160)
  IPR000421 Coagulation factor 5/8, C-terminal domain [cd00057] (18-158)
  IPR008979 Galactose-binding-like domain superfamily [SSF49785] (18-158)